Protein AF-A0A507EKC8-F1 (afdb_monomer)

Radius of gyration: 21.32 Å; Cα contacts (8 Å, |Δi|>4): 18; chains: 1; bounding box: 60×33×46 Å

InterPro domains:
  IPR004895 Prenylated rab acceptor PRA1 [PF03208] (25-91)
  IPR004895 Prenylated rab acceptor PRA1 [PTHR19317] (17-92)

pLDDT: mean 80.09, std 9.44, range [42.25, 92.38]

Structure (mmCIF, N/CA/C/O backbone):
data_AF-A0A507EKC8-F1
#
_entry.id   AF-A0A507EKC8-F1
#
loop_
_atom_site.group_PDB
_atom_site.id
_atom_site.type_symbol
_atom_site.label_atom_id
_atom_site.label_alt_id
_atom_site.label_comp_id
_atom_site.label_asym_id
_atom_site.label_entity_id
_atom_site.label_seq_id
_atom_site.pdbx_PDB_ins_code
_atom_site.Cartn_x
_atom_site.Cartn_y
_atom_site.Cartn_z
_atom_site.occupancy
_atom_site.B_iso_or_equiv
_atom_site.auth_seq_id
_atom_site.auth_comp_id
_atom_site.auth_asym_id
_atom_site.auth_atom_id
_atom_site.pdbx_PDB_model_num
ATOM 1 N N . MET A 1 1 ? 43.237 20.022 -13.929 1.00 42.25 1 MET A N 1
ATOM 2 C CA . MET A 1 1 ? 41.840 19.750 -13.524 1.00 42.25 1 MET A CA 1
ATOM 3 C C . MET A 1 1 ? 41.487 18.335 -13.966 1.00 42.25 1 MET A C 1
ATOM 5 O O . MET A 1 1 ? 41.265 18.126 -15.149 1.00 42.25 1 MET A O 1
ATOM 9 N N . GLN A 1 2 ? 41.559 17.349 -13.065 1.00 52.16 2 GLN A N 1
ATOM 10 C CA . GLN A 1 2 ? 41.269 15.943 -13.381 1.00 52.16 2 GLN A CA 1
ATOM 11 C C . GLN A 1 2 ? 39.791 15.656 -13.096 1.00 52.16 2 GLN A C 1
ATOM 13 O O . GLN A 1 2 ? 39.338 15.747 -11.957 1.00 52.16 2 GLN A O 1
ATOM 18 N N . SER A 1 3 ? 39.031 15.354 -14.146 1.00 61.94 3 SER A N 1
ATOM 19 C CA . SER A 1 3 ? 37.626 14.963 -14.057 1.00 61.94 3 SER A CA 1
ATOM 20 C C . SER A 1 3 ? 37.512 13.567 -13.445 1.00 61.94 3 SER A C 1
ATOM 22 O O . SER A 1 3 ? 37.888 12.573 -14.069 1.00 61.94 3 SER A O 1
ATOM 24 N N . ILE A 1 4 ? 36.979 13.490 -12.228 1.00 59.78 4 ILE A N 1
ATOM 25 C CA . ILE A 1 4 ? 36.675 12.232 -11.545 1.00 59.78 4 ILE A CA 1
ATOM 26 C C . ILE A 1 4 ? 35.476 11.582 -12.251 1.00 59.78 4 ILE A C 1
ATOM 28 O O . ILE A 1 4 ? 34.324 11.924 -11.990 1.00 59.78 4 ILE A O 1
ATOM 32 N N . ARG A 1 5 ? 35.734 10.624 -13.147 1.00 65.88 5 ARG A N 1
ATOM 33 C CA . ARG A 1 5 ? 34.725 9.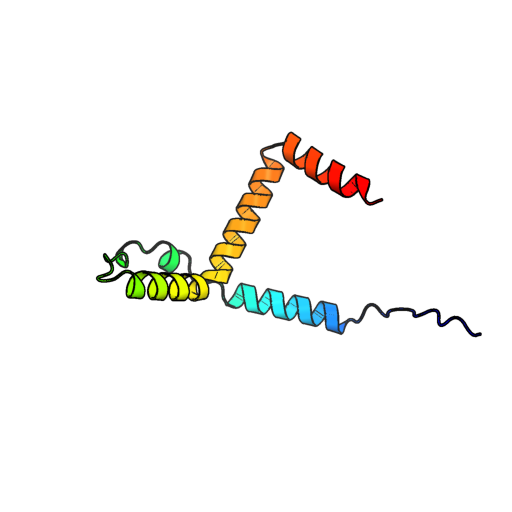657 -13.604 1.00 65.88 5 ARG A CA 1
ATOM 34 C C . ARG A 1 5 ? 34.408 8.723 -12.432 1.00 65.88 5 ARG A C 1
ATOM 36 O O . ARG A 1 5 ? 35.117 7.746 -12.207 1.00 65.88 5 ARG A O 1
ATOM 43 N N . ARG A 1 6 ? 33.370 9.042 -11.653 1.00 63.66 6 ARG A N 1
ATOM 44 C CA . ARG A 1 6 ? 32.830 8.132 -10.634 1.00 63.66 6 ARG A CA 1
ATOM 45 C C . ARG A 1 6 ? 32.100 6.991 -11.337 1.00 63.66 6 ARG A C 1
ATOM 47 O O . ARG A 1 6 ? 30.991 7.176 -11.825 1.00 63.66 6 ARG A O 1
ATOM 54 N N . TYR A 1 7 ? 32.720 5.822 -11.377 1.00 57.25 7 TYR A N 1
ATOM 55 C CA . TYR A 1 7 ? 31.988 4.578 -11.566 1.00 57.25 7 TYR A CA 1
ATOM 56 C C . TYR A 1 7 ? 31.270 4.292 -10.242 1.00 57.25 7 TYR A C 1
ATOM 58 O O . TYR A 1 7 ? 31.929 4.139 -9.217 1.00 57.25 7 TYR A O 1
ATOM 66 N N . ILE A 1 8 ? 29.935 4.321 -10.233 1.00 65.62 8 ILE A N 1
ATOM 67 C CA . ILE A 1 8 ? 29.131 3.870 -9.090 1.00 65.62 8 ILE A CA 1
ATOM 68 C C . ILE A 1 8 ? 29.107 2.341 -9.194 1.00 65.62 8 ILE A C 1
ATOM 70 O O . ILE A 1 8 ? 28.482 1.836 -10.129 1.00 65.62 8 ILE A O 1
ATOM 74 N N . PRO A 1 9 ? 29.805 1.583 -8.329 1.00 63.84 9 PRO A N 1
ATOM 75 C CA . PRO A 1 9 ? 29.618 0.141 -8.313 1.00 63.84 9 PRO A CA 1
ATOM 76 C C . PRO A 1 9 ? 28.156 -0.137 -7.939 1.00 63.84 9 PRO A C 1
ATOM 78 O O . PRO A 1 9 ? 27.638 0.468 -6.998 1.00 63.84 9 PRO A O 1
ATOM 81 N N . LEU A 1 10 ? 27.478 -1.013 -8.689 1.00 63.81 10 LEU A N 1
ATOM 82 C CA . LEU A 1 10 ? 26.177 -1.561 -8.302 1.00 63.81 10 LEU A CA 1
ATOM 83 C C . LEU A 1 10 ? 26.414 -2.360 -7.022 1.00 63.81 10 LEU A C 1
ATOM 85 O O . LEU A 1 10 ? 26.861 -3.498 -7.046 1.00 63.81 10 LEU A O 1
ATOM 89 N N . GLN A 1 11 ? 26.262 -1.671 -5.899 1.00 67.06 11 GLN A N 1
ATOM 90 C CA . GLN A 1 11 ? 26.619 -2.148 -4.582 1.00 67.06 11 GLN A CA 1
ATOM 91 C C . GLN A 1 11 ? 25.693 -3.323 -4.236 1.00 67.06 11 GLN A C 1
ATOM 93 O O . GLN A 1 11 ? 24.515 -3.113 -3.961 1.00 67.06 11 GLN A O 1
ATOM 98 N N . ASP A 1 12 ? 26.206 -4.555 -4.231 1.00 66.88 12 ASP A N 1
ATOM 99 C CA . ASP A 1 12 ? 25.422 -5.763 -3.916 1.00 66.88 12 ASP A CA 1
ATOM 100 C C . ASP A 1 12 ? 24.703 -5.659 -2.563 1.00 66.88 12 ASP A C 1
ATOM 102 O O . ASP A 1 12 ? 23.593 -6.160 -2.384 1.00 66.88 12 ASP A O 1
ATOM 106 N N . SER A 1 13 ? 25.287 -4.917 -1.614 1.00 64.62 13 SER A N 1
ATOM 107 C CA . SER A 1 13 ? 24.639 -4.645 -0.333 1.00 64.62 13 SER A CA 1
ATOM 108 C C . SER A 1 13 ? 23.348 -3.841 -0.479 1.00 64.62 13 SER A C 1
ATOM 110 O O . SER A 1 13 ? 22.431 -4.054 0.299 1.00 64.62 13 SER A O 1
ATOM 112 N N . THR A 1 14 ? 23.205 -2.980 -1.488 1.00 72.38 14 THR A N 1
ATOM 113 C CA . THR A 1 14 ? 21.953 -2.266 -1.764 1.00 72.38 14 THR A CA 1
ATOM 114 C C . THR A 1 14 ? 20.837 -3.236 -2.146 1.00 72.38 14 THR A C 1
ATOM 116 O O . THR A 1 14 ? 19.749 -3.149 -1.582 1.00 72.38 14 THR A O 1
ATOM 119 N N . ILE A 1 15 ? 21.106 -4.192 -3.040 1.00 75.19 15 ILE A N 1
ATOM 120 C CA . ILE A 1 15 ? 20.125 -5.210 -3.447 1.00 75.19 15 ILE A CA 1
ATOM 121 C C . ILE A 1 15 ? 19.757 -6.113 -2.267 1.00 75.19 15 ILE A C 1
ATOM 123 O O . ILE A 1 15 ? 18.572 -6.342 -2.021 1.00 75.19 15 ILE A O 1
ATOM 127 N N . ASN A 1 1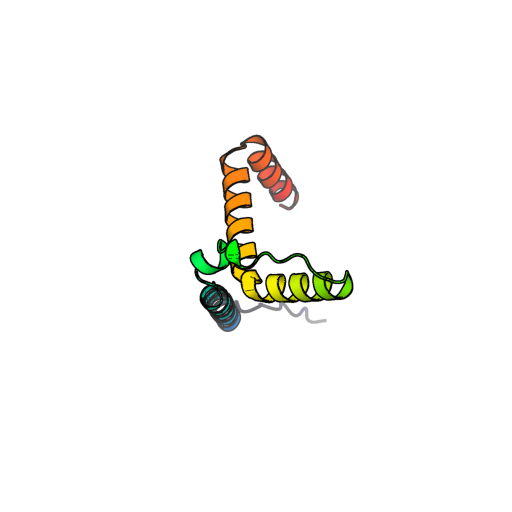6 ? 20.747 -6.536 -1.480 1.00 79.81 16 ASN A N 1
ATOM 128 C CA . ASN A 1 16 ? 20.514 -7.350 -0.287 1.00 79.81 16 ASN A CA 1
ATOM 129 C C . ASN A 1 16 ? 19.678 -6.592 0.756 1.00 79.81 16 ASN A C 1
ATOM 131 O O . ASN A 1 16 ? 18.681 -7.116 1.242 1.00 79.81 16 ASN A O 1
ATOM 135 N N . ASN A 1 17 ? 19.982 -5.317 1.008 1.00 80.75 17 ASN A N 1
ATOM 136 C CA . ASN A 1 17 ? 19.205 -4.469 1.914 1.00 80.75 17 ASN A CA 1
ATOM 137 C C . ASN A 1 17 ? 17.759 -4.274 1.428 1.00 80.75 17 ASN A C 1
ATOM 139 O O . ASN A 1 17 ? 16.844 -4.165 2.243 1.00 80.75 17 ASN A O 1
ATOM 143 N N . PHE A 1 18 ? 17.521 -4.189 0.115 1.00 81.06 18 PHE A N 1
ATOM 144 C CA . PHE A 1 18 ? 16.164 -4.112 -0.436 1.00 81.06 18 PHE A CA 1
ATOM 145 C C . PHE A 1 18 ? 15.407 -5.421 -0.260 1.00 81.06 18 PHE A C 1
ATOM 147 O O . PHE A 1 18 ? 14.243 -5.402 0.139 1.00 81.06 18 PHE A O 1
ATOM 154 N N . GLN A 1 19 ? 16.061 -6.548 -0.530 1.00 80.44 19 GLN A N 1
ATOM 155 C CA . GLN A 1 19 ? 15.472 -7.864 -0.338 1.00 80.44 19 GLN A CA 1
ATOM 156 C C . GLN A 1 19 ? 15.137 -8.102 1.137 1.00 80.44 19 GLN A C 1
ATOM 158 O O . GLN A 1 19 ? 14.041 -8.566 1.445 1.00 80.44 19 GLN A O 1
ATOM 163 N N . GLU 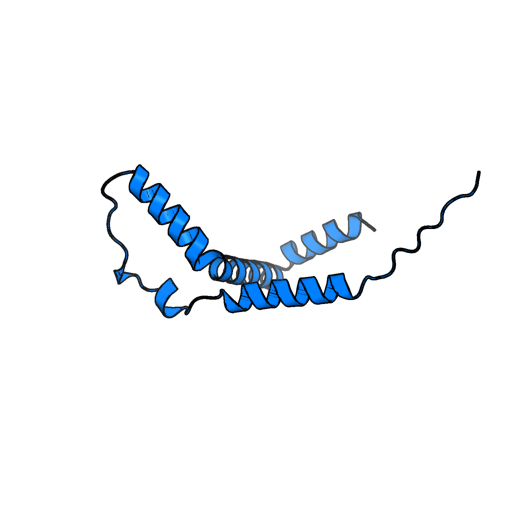A 1 20 ? 16.021 -7.718 2.055 1.00 81.88 20 GLU A N 1
ATOM 164 C CA . GLU A 1 20 ? 15.790 -7.781 3.498 1.00 81.88 20 GLU A CA 1
ATOM 165 C C . GLU A 1 20 ? 14.629 -6.882 3.930 1.00 81.88 20 GLU A C 1
ATOM 167 O O . GLU A 1 20 ? 13.732 -7.344 4.633 1.00 81.88 20 GLU A O 1
ATOM 172 N N . GLN A 1 21 ? 14.576 -5.633 3.457 1.00 80.81 21 GLN A N 1
ATOM 173 C CA . GLN A 1 21 ? 13.461 -4.727 3.744 1.00 80.81 21 GLN A CA 1
ATOM 174 C C . GLN A 1 21 ? 12.139 -5.269 3.198 1.00 80.81 21 GLN A C 1
ATOM 176 O O . GLN A 1 21 ? 11.152 -5.314 3.925 1.00 80.81 21 GLN A O 1
ATOM 181 N N . ALA A 1 22 ? 12.098 -5.732 1.948 1.00 77.19 22 ALA A N 1
ATOM 182 C CA . ALA A 1 22 ? 10.903 -6.342 1.375 1.00 77.19 22 ALA A CA 1
ATOM 183 C C . ALA A 1 22 ? 10.466 -7.571 2.188 1.00 77.19 22 ALA A C 1
ATOM 185 O O . ALA A 1 22 ? 9.296 -7.692 2.545 1.00 77.19 22 ALA A O 1
ATOM 186 N N . SER A 1 23 ? 11.413 -8.428 2.571 1.00 77.81 23 SER A N 1
ATOM 187 C CA . SER A 1 23 ? 11.156 -9.614 3.395 1.00 77.81 23 SER A CA 1
ATOM 188 C C . SER A 1 23 ? 10.590 -9.245 4.767 1.00 77.81 23 SER A C 1
ATOM 190 O O . SER A 1 23 ? 9.592 -9.821 5.191 1.00 77.81 23 SER A O 1
ATOM 192 N N . GLN A 1 24 ? 11.160 -8.242 5.438 1.00 79.81 24 GLN A N 1
ATOM 193 C CA . GLN A 1 24 ? 10.658 -7.731 6.716 1.00 79.81 24 GLN A CA 1
ATOM 194 C C . GLN A 1 24 ? 9.232 -7.179 6.585 1.00 79.81 24 GLN A C 1
ATOM 196 O O . GLN A 1 24 ? 8.386 -7.425 7.444 1.00 79.81 24 GLN A O 1
ATOM 201 N N . ARG A 1 25 ? 8.930 -6.478 5.484 1.00 74.38 25 ARG A N 1
ATOM 202 C CA . ARG A 1 25 ? 7.587 -5.942 5.211 1.00 74.38 25 ARG A CA 1
ATOM 203 C C . ARG A 1 25 ? 6.569 -7.050 4.943 1.00 74.38 25 ARG A C 1
ATOM 205 O O . ARG A 1 25 ? 5.436 -6.962 5.417 1.00 74.38 25 ARG A O 1
ATOM 212 N N . LEU A 1 26 ? 6.978 -8.113 4.255 1.00 74.75 26 LEU A N 1
ATOM 213 C CA . LEU A 1 26 ? 6.149 -9.298 4.034 1.00 74.75 26 LEU A CA 1
ATOM 214 C C . LEU A 1 26 ? 5.925 -10.085 5.335 1.00 74.75 26 LEU A C 1
ATOM 216 O O . LEU A 1 26 ? 4.817 -10.547 5.579 1.00 74.75 26 LEU A O 1
ATOM 220 N N . GLN A 1 27 ? 6.922 -10.168 6.219 1.00 73.38 27 GLN A N 1
ATOM 221 C CA . GLN A 1 27 ? 6.775 -10.781 7.549 1.00 73.38 27 GLN A CA 1
ATOM 222 C C . GLN A 1 27 ? 5.853 -9.981 8.483 1.00 73.38 27 GLN A C 1
ATOM 224 O O . GLN A 1 27 ? 5.236 -10.551 9.381 1.00 73.38 27 GLN A O 1
ATOM 229 N N . THR A 1 28 ? 5.721 -8.665 8.275 1.00 78.06 28 THR A N 1
ATOM 230 C CA . THR A 1 28 ? 4.738 -7.842 9.000 1.00 78.06 28 THR A CA 1
ATOM 231 C C . THR A 1 28 ? 3.302 -7.980 8.495 1.00 78.06 28 THR A C 1
ATOM 233 O O . THR A 1 28 ? 2.407 -7.416 9.126 1.00 78.06 28 THR A O 1
ATOM 236 N N . LEU A 1 29 ? 3.052 -8.726 7.408 1.00 76.31 29 LEU A N 1
ATOM 237 C CA . LEU A 1 29 ? 1.690 -8.999 6.947 1.00 76.31 29 LEU A CA 1
ATOM 238 C C . LEU A 1 29 ? 0.918 -9.747 8.033 1.00 76.31 29 LEU A C 1
ATOM 240 O O . LEU A 1 29 ? 1.342 -10.791 8.532 1.00 76.31 29 LEU A O 1
ATOM 244 N N . LYS A 1 30 ? -0.232 -9.191 8.409 1.00 82.44 30 LYS A N 1
ATOM 245 C CA . LYS A 1 30 ? -1.118 -9.795 9.401 1.00 82.44 30 LYS A CA 1
ATOM 246 C C . LYS A 1 30 ? -2.159 -10.688 8.728 1.00 82.44 30 LYS A C 1
ATOM 248 O O . LYS A 1 30 ? -2.530 -10.416 7.581 1.00 82.44 30 LYS A O 1
ATOM 253 N N . PRO A 1 31 ? -2.643 -11.736 9.421 1.00 81.00 31 PRO A N 1
ATOM 254 C CA . PRO A 1 31 ? -3.693 -12.602 8.904 1.00 81.00 31 PRO A CA 1
ATOM 255 C C . PRO A 1 31 ? -4.907 -11.797 8.431 1.00 81.00 31 PRO A C 1
ATOM 257 O O . PRO A 1 31 ? -5.401 -10.916 9.133 1.00 81.00 31 PRO A O 1
ATOM 260 N N . TRP A 1 32 ? -5.420 -12.128 7.246 1.00 74.88 32 TRP A N 1
ATOM 261 C CA . TRP A 1 32 ? -6.583 -11.451 6.661 1.00 74.88 32 TRP A CA 1
ATOM 262 C C . TRP A 1 32 ? -7.852 -11.591 7.512 1.00 74.88 32 TRP A C 1
ATOM 264 O O . TRP A 1 32 ? -8.703 -10.706 7.481 1.00 74.88 32 TRP A O 1
ATOM 274 N N . GLY A 1 33 ? -7.961 -12.670 8.296 1.00 76.38 33 GLY A N 1
ATOM 275 C CA . GLY A 1 33 ? -9.068 -12.882 9.230 1.00 76.38 33 GLY A CA 1
ATOM 276 C C . GLY A 1 33 ? -9.159 -11.792 10.299 1.00 76.38 33 GLY A C 1
ATOM 277 O O . GLY A 1 33 ? -10.245 -11.278 10.536 1.00 76.38 33 GLY A O 1
ATOM 278 N N . ASP A 1 34 ? -8.022 -11.367 10.858 1.00 75.19 34 ASP A N 1
ATOM 279 C CA . ASP A 1 34 ? -7.976 -10.290 11.857 1.00 75.19 34 ASP A CA 1
ATOM 280 C C . ASP A 1 34 ? -8.243 -8.915 11.230 1.00 75.19 34 ASP A C 1
ATOM 282 O O . ASP A 1 34 ? -8.801 -8.029 11.873 1.00 75.19 34 ASP A O 1
ATOM 286 N N . PHE A 1 35 ? -7.871 -8.731 9.959 1.00 76.75 35 PHE A N 1
ATOM 287 C CA . PHE A 1 35 ? -8.131 -7.494 9.218 1.00 76.75 35 PHE A CA 1
ATOM 288 C C . PHE A 1 35 ? -9.619 -7.306 8.889 1.00 76.75 35 PHE A C 1
ATOM 290 O O . PHE A 1 35 ? -10.132 -6.188 8.905 1.00 76.75 35 PHE A O 1
ATOM 297 N N . LEU A 1 36 ? -10.319 -8.402 8.586 1.00 77.25 36 LEU A N 1
ATOM 298 C CA . LEU A 1 36 ? -11.744 -8.402 8.249 1.00 77.25 36 LEU A CA 1
ATOM 299 C C . LEU A 1 36 ? -12.647 -8.662 9.463 1.00 77.25 36 LEU A C 1
ATOM 301 O O . LEU A 1 36 ? -13.867 -8.743 9.302 1.00 77.25 36 LEU A O 1
ATOM 305 N N . ASP A 1 37 ? -12.076 -8.764 10.665 1.00 81.44 37 ASP A N 1
ATOM 306 C CA . ASP A 1 37 ? -12.823 -8.953 11.902 1.00 81.44 37 ASP A CA 1
ATOM 307 C C . ASP A 1 37 ? -13.628 -7.690 12.252 1.00 81.44 37 ASP A C 1
ATOM 309 O O . ASP A 1 37 ? -13.151 -6.730 12.866 1.00 81.44 37 ASP A O 1
ATOM 313 N N . ARG A 1 38 ? -14.905 -7.696 11.857 1.00 73.06 38 ARG A N 1
ATOM 314 C CA . ARG A 1 38 ? -15.837 -6.590 12.111 1.00 73.06 38 ARG A CA 1
ATOM 315 C C . ARG A 1 38 ? -16.349 -6.549 13.550 1.00 73.06 38 ARG A C 1
ATOM 317 O O . ARG A 1 38 ? -16.991 -5.572 13.929 1.00 73.06 38 ARG A O 1
ATOM 324 N N . THR A 1 39 ? -16.067 -7.564 14.366 1.00 77.56 39 THR A N 1
ATOM 325 C CA . THR A 1 39 ? -16.575 -7.635 15.746 1.00 77.56 39 THR A CA 1
ATOM 326 C C . THR A 1 39 ? -15.906 -6.620 16.676 1.00 77.56 39 THR A C 1
ATOM 328 O O . THR A 1 39 ? -16.436 -6.296 17.736 1.00 77.56 39 THR A O 1
ATOM 331 N N . ARG A 1 40 ? -14.768 -6.053 16.256 1.00 72.19 40 ARG A N 1
ATOM 332 C CA . ARG A 1 40 ? -13.984 -5.071 17.022 1.00 72.19 40 ARG A CA 1
ATOM 333 C C . ARG A 1 40 ? -14.405 -3.622 16.786 1.00 72.19 40 ARG A C 1
ATOM 335 O O . ARG A 1 40 ? -13.861 -2.714 17.422 1.00 72.19 40 ARG A O 1
ATOM 342 N N . PHE A 1 41 ? -15.375 -3.385 15.900 1.00 76.06 41 PHE A N 1
ATOM 343 C CA . PHE A 1 41 ? -15.930 -2.051 15.704 1.00 76.06 41 PHE A CA 1
ATOM 344 C C . PHE A 1 41 ? -16.752 -1.651 16.929 1.00 76.06 41 PHE A C 1
ATOM 346 O O . PHE A 1 41 ? -17.831 -2.171 17.189 1.00 76.06 41 PHE A O 1
ATOM 353 N N . SER A 1 42 ? -16.226 -0.692 17.682 1.00 78.56 42 SER A N 1
ATOM 354 C CA . SER A 1 42 ? -16.921 -0.050 18.794 1.00 78.56 42 SER A CA 1
ATOM 355 C C . SER A 1 42 ? -16.948 1.453 18.568 1.00 78.56 42 SER A C 1
ATOM 357 O O . SER A 1 42 ? -15.972 2.035 18.084 1.00 78.56 42 SER A O 1
ATOM 359 N N . VAL A 1 43 ? -18.067 2.083 18.924 1.00 76.06 43 VAL A N 1
ATOM 360 C CA . VAL A 1 43 ? -18.225 3.535 18.813 1.00 76.06 43 VAL A CA 1
ATOM 361 C C . VAL A 1 43 ? -17.261 4.207 19.804 1.00 76.06 43 VAL A C 1
ATOM 363 O O . VAL A 1 43 ? -17.330 3.913 21.001 1.00 76.06 43 VAL A O 1
ATOM 366 N N . PRO A 1 44 ? -16.323 5.052 19.336 1.00 78.06 44 PRO A N 1
ATOM 367 C CA . PRO A 1 44 ? -15.379 5.738 20.213 1.00 78.06 44 PRO A CA 1
ATOM 368 C C . PRO A 1 44 ? -16.109 6.778 21.069 1.00 78.06 44 PRO A C 1
ATOM 370 O O . PRO A 1 44 ? -17.043 7.428 20.603 1.00 78.06 44 PRO A O 1
ATOM 373 N N . LYS A 1 45 ? -15.673 6.957 22.321 1.00 79.81 45 LYS A N 1
ATOM 374 C CA . LYS A 1 45 ? -16.320 7.885 23.267 1.00 79.81 45 LYS A CA 1
ATOM 375 C C . LYS A 1 45 ? -15.888 9.340 23.059 1.00 79.81 45 LYS A C 1
ATOM 377 O O . LYS A 1 45 ? -16.539 10.248 23.563 1.00 79.81 45 LYS A O 1
ATOM 382 N N . SER A 1 46 ? -14.783 9.564 22.344 1.00 85.75 46 SER A N 1
ATOM 383 C CA . SER A 1 46 ? -14.210 10.885 22.072 1.00 85.75 46 SER A CA 1
ATOM 384 C C . SER A 1 46 ? -13.458 10.916 20.735 1.00 85.75 46 SER A C 1
ATOM 386 O O . SER A 1 46 ? -12.942 9.897 20.268 1.00 85.75 46 SER A O 1
ATOM 388 N N . SER A 1 47 ? -13.342 12.104 20.138 1.00 82.62 47 SER A N 1
ATOM 389 C CA . SER A 1 47 ? -12.560 12.349 18.918 1.00 82.62 47 SER A CA 1
ATOM 390 C C . SER A 1 47 ? -11.058 12.079 19.104 1.00 82.62 47 SER A C 1
ATOM 392 O O . SER A 1 47 ? -10.394 11.629 18.169 1.00 82.62 47 SER A O 1
ATOM 394 N N . SER A 1 48 ? -10.517 12.273 20.312 1.00 86.56 48 SER A N 1
ATOM 395 C CA . SER A 1 48 ? -9.119 11.940 20.626 1.00 86.56 48 SER A CA 1
ATOM 396 C C . SER A 1 48 ? -8.870 10.428 20.619 1.00 86.56 48 SER A C 1
ATOM 398 O O . SER A 1 48 ? -7.855 9.956 20.104 1.00 86.56 48 SER A O 1
ATOM 400 N N . GLU A 1 49 ? -9.830 9.656 21.127 1.00 84.62 49 GLU A N 1
ATOM 401 C CA . GLU A 1 49 ? -9.790 8.195 21.124 1.00 84.62 49 GLU A CA 1
ATOM 402 C C . GLU A 1 49 ? -9.907 7.640 19.698 1.00 84.62 49 GLU A C 1
ATOM 404 O O . GLU A 1 49 ? -9.215 6.684 19.347 1.00 84.62 49 GLU A O 1
ATOM 409 N N . PHE A 1 50 ? -10.720 8.273 18.846 1.00 87.25 50 PHE A N 1
ATOM 410 C CA . PHE A 1 50 ? -10.794 7.937 17.425 1.00 87.25 50 PHE A CA 1
ATOM 411 C C . PHE A 1 50 ? -9.435 8.094 16.732 1.00 87.25 50 PHE A C 1
ATOM 413 O O . PHE A 1 50 ? -8.975 7.156 16.084 1.00 87.25 50 PHE A O 1
ATOM 420 N N . MET A 1 51 ? -8.764 9.239 16.910 1.00 89.31 51 MET A N 1
ATOM 421 C CA . MET A 1 51 ? -7.450 9.489 16.305 1.00 89.31 51 MET A CA 1
ATOM 422 C C . MET A 1 51 ? -6.410 8.459 16.768 1.00 89.31 51 MET A C 1
ATOM 424 O O . MET A 1 51 ? -5.636 7.943 15.960 1.00 89.31 51 MET A O 1
ATOM 428 N N . LEU A 1 52 ? -6.419 8.114 18.060 1.00 89.62 52 LEU A N 1
ATOM 429 C CA . LEU A 1 52 ? -5.539 7.088 18.615 1.00 89.62 52 LEU A CA 1
ATOM 430 C C . LEU A 1 52 ? -5.806 5.717 17.980 1.00 89.62 52 LEU A C 1
ATOM 432 O O . LEU A 1 52 ? -4.876 5.077 17.494 1.00 89.62 52 LEU A O 1
ATOM 436 N N . ARG A 1 53 ? -7.072 5.285 17.932 1.00 86.44 53 ARG A N 1
ATOM 437 C CA . ARG A 1 53 ? -7.480 4.012 17.316 1.00 86.44 53 ARG A CA 1
ATOM 438 C C . ARG A 1 53 ? -7.124 3.964 15.830 1.00 86.44 53 ARG A C 1
ATOM 440 O O . ARG A 1 53 ? -6.622 2.946 15.363 1.00 86.44 53 ARG A O 1
ATOM 447 N N . ALA A 1 54 ? -7.319 5.064 15.103 1.00 86.44 54 ALA A N 1
ATOM 448 C CA . ALA A 1 54 ? -6.947 5.179 13.697 1.00 86.44 54 ALA A CA 1
ATOM 449 C C . ALA A 1 54 ? -5.431 5.040 13.502 1.00 86.44 54 ALA A C 1
ATOM 451 O O . ALA A 1 54 ? -4.992 4.226 12.692 1.00 86.44 54 ALA A O 1
ATOM 452 N N . LYS A 1 55 ? -4.622 5.761 14.289 1.00 89.38 55 LYS A N 1
ATOM 453 C CA . LYS A 1 55 ? -3.155 5.677 14.232 1.00 89.38 55 LYS A CA 1
ATOM 454 C C . LYS A 1 55 ? -2.645 4.274 14.570 1.00 89.38 55 LYS A C 1
ATOM 456 O O . LYS A 1 55 ? -1.746 3.769 13.900 1.00 89.38 55 LYS A O 1
ATOM 461 N N . LEU A 1 56 ? -3.226 3.640 15.589 1.00 88.19 56 LEU A N 1
ATOM 462 C CA . LEU A 1 56 ? -2.878 2.276 15.984 1.00 88.19 56 LEU A CA 1
ATOM 463 C C . LEU A 1 56 ? -3.234 1.269 14.888 1.00 88.19 56 LEU A C 1
ATOM 465 O O . LEU A 1 56 ? -2.372 0.484 14.506 1.00 88.19 56 LEU A O 1
ATOM 469 N N . ASN A 1 57 ? -4.443 1.333 14.324 1.00 86.81 57 ASN A N 1
ATOM 470 C CA . ASN A 1 57 ? -4.856 0.459 13.222 1.00 86.81 57 ASN A CA 1
ATOM 471 C C . ASN A 1 57 ? -4.022 0.678 11.955 1.00 86.81 57 ASN A C 1
ATOM 473 O O . ASN A 1 57 ? -3.656 -0.291 11.290 1.00 86.81 57 ASN A O 1
ATOM 477 N N . TRP A 1 58 ? -3.683 1.930 11.635 1.00 84.56 58 TRP A N 1
ATOM 478 C CA . TRP A 1 58 ? -2.808 2.264 10.512 1.00 84.56 58 TRP A CA 1
ATOM 479 C C . TRP A 1 58 ? -1.438 1.610 10.656 1.00 84.56 58 TRP A C 1
ATOM 481 O O . TRP A 1 58 ? -0.942 0.993 9.718 1.00 84.56 58 TRP A O 1
ATOM 491 N N . ASN A 1 59 ? -0.831 1.717 11.840 1.00 85.50 59 ASN A N 1
ATOM 492 C CA . ASN A 1 59 ? 0.472 1.118 12.101 1.00 85.50 59 ASN A CA 1
ATOM 493 C C . ASN A 1 59 ? 0.398 -0.417 12.189 1.00 85.50 59 ASN A C 1
ATOM 495 O O . ASN A 1 59 ? 1.321 -1.099 11.757 1.00 85.50 59 ASN A O 1
ATOM 499 N N . HIS A 1 60 ? -0.704 -0.960 12.716 1.00 84.56 60 HIS A N 1
ATOM 500 C CA . HIS A 1 60 ? -0.904 -2.399 12.888 1.00 84.56 60 HIS A CA 1
ATOM 501 C C . HIS A 1 60 ? -1.081 -3.141 11.553 1.00 84.56 60 HIS A C 1
ATOM 503 O O . HIS A 1 60 ? -0.509 -4.213 11.377 1.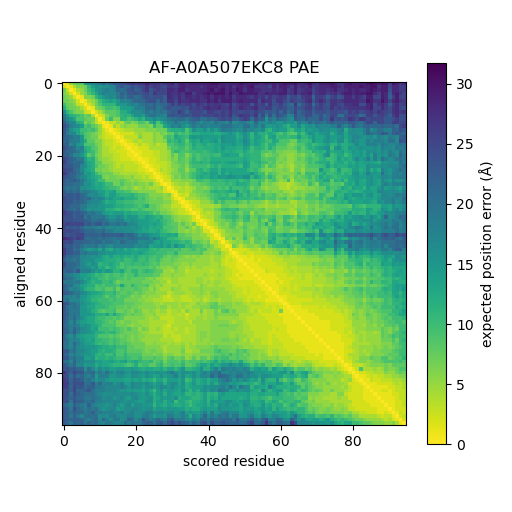00 84.56 60 HIS A O 1
ATOM 509 N N . PHE A 1 61 ? -1.828 -2.562 10.606 1.00 87.31 61 PHE A N 1
ATOM 510 C CA . PHE A 1 61 ? -2.148 -3.173 9.308 1.00 87.31 61 PHE A CA 1
ATOM 511 C C . PHE A 1 61 ? -1.470 -2.477 8.113 1.00 87.31 61 PHE A C 1
ATOM 513 O O . PHE A 1 61 ? -1.904 -2.641 6.974 1.00 87.31 61 PHE A O 1
ATOM 520 N N . ASN A 1 62 ? -0.395 -1.711 8.340 1.00 87.12 62 ASN A N 1
ATOM 521 C CA . ASN A 1 62 ? 0.291 -0.937 7.295 1.00 87.12 62 ASN A CA 1
ATOM 522 C C . ASN A 1 62 ? 0.669 -1.787 6.065 1.00 87.12 62 ASN A C 1
ATOM 524 O O . ASN A 1 62 ? 0.369 -1.409 4.934 1.00 87.12 62 ASN A O 1
ATOM 528 N N . ALA A 1 63 ? 1.274 -2.958 6.292 1.00 86.12 63 ALA A N 1
ATOM 529 C CA . ALA A 1 63 ? 1.688 -3.864 5.222 1.00 86.12 63 ALA A CA 1
ATOM 530 C C . ALA A 1 63 ? 0.489 -4.409 4.419 1.00 86.12 63 ALA A C 1
ATOM 532 O O . ALA A 1 63 ? 0.555 -4.486 3.193 1.00 86.12 63 ALA A O 1
ATOM 533 N N . ASN A 1 64 ? -0.627 -4.723 5.089 1.00 88.69 64 ASN A N 1
ATOM 534 C CA . ASN A 1 64 ? -1.862 -5.165 4.438 1.00 88.69 64 ASN A CA 1
ATOM 535 C C . ASN A 1 64 ? -2.452 -4.054 3.552 1.00 88.69 64 ASN A C 1
ATOM 537 O O . ASN A 1 64 ? -2.828 -4.325 2.412 1.00 88.69 64 ASN A O 1
ATOM 541 N N . TYR A 1 65 ? -2.484 -2.80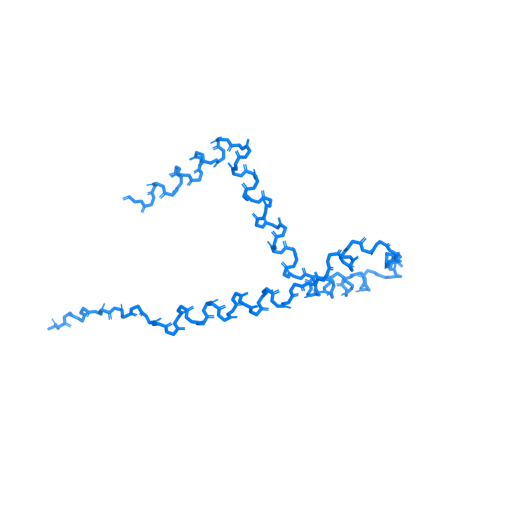2 4.029 1.00 89.25 65 TYR A N 1
ATOM 542 C CA . TYR A 1 65 ? -2.950 -1.664 3.225 1.00 89.25 65 TYR A CA 1
ATOM 543 C C . TYR A 1 65 ? -2.080 -1.433 1.982 1.00 89.25 65 TYR A C 1
ATOM 545 O O . TYR A 1 65 ? -2.620 -1.216 0.898 1.00 89.25 65 TYR A O 1
ATOM 553 N N . LEU A 1 66 ? -0.749 -1.523 2.111 1.00 89.44 66 LEU A N 1
ATOM 554 C CA . LEU A 1 66 ? 0.170 -1.413 0.971 1.00 89.44 66 LEU A CA 1
ATOM 555 C C . LEU A 1 66 ? -0.093 -2.500 -0.074 1.00 89.44 66 LEU A C 1
ATOM 557 O O . LEU A 1 66 ? -0.170 -2.201 -1.263 1.00 89.44 66 LEU A O 1
ATOM 561 N N . LEU A 1 67 ? -0.272 -3.747 0.366 1.00 88.56 67 LEU A N 1
ATOM 562 C CA . LEU A 1 67 ? -0.542 -4.871 -0.525 1.00 88.56 67 LEU A CA 1
ATOM 563 C C . LEU A 1 67 ? -1.852 -4.682 -1.304 1.00 88.56 67 LEU A C 1
ATOM 565 O O . LEU A 1 67 ? -1.866 -4.836 -2.523 1.00 88.56 67 LEU A O 1
ATOM 569 N N . VAL A 1 68 ? -2.935 -4.296 -0.622 1.00 89.94 68 VAL A N 1
ATOM 570 C CA . VAL A 1 68 ? -4.222 -3.998 -1.275 1.00 89.94 68 VAL A CA 1
ATOM 571 C C . VAL A 1 68 ? -4.078 -2.847 -2.273 1.00 89.94 68 VAL A C 1
ATOM 573 O O . VAL A 1 68 ? -4.610 -2.936 -3.377 1.00 89.94 68 VAL A O 1
ATOM 576 N N . GLY A 1 69 ? -3.327 -1.799 -1.925 1.00 90.50 69 GLY A N 1
ATOM 577 C CA . GLY A 1 69 ? -3.050 -0.679 -2.826 1.00 90.50 69 GLY A CA 1
ATOM 578 C C . GLY A 1 69 ? -2.318 -1.108 -4.099 1.00 90.50 69 GLY A C 1
ATOM 579 O O . GLY A 1 69 ? -2.736 -0.743 -5.195 1.00 90.50 69 GLY A O 1
ATOM 580 N N . LEU A 1 70 ? -1.276 -1.935 -3.977 1.00 90.56 70 LEU A N 1
ATOM 581 C CA . LEU A 1 70 ? -0.544 -2.471 -5.131 1.00 90.56 70 LEU A CA 1
ATOM 582 C C . LEU A 1 70 ? -1.442 -3.323 -6.033 1.00 90.56 70 LEU A C 1
ATOM 584 O O . LEU A 1 70 ? -1.400 -3.173 -7.253 1.00 90.56 70 LEU A O 1
ATOM 588 N N . ILE A 1 71 ? -2.286 -4.174 -5.442 1.00 91.69 71 ILE A N 1
ATOM 589 C CA . ILE A 1 71 ? -3.260 -4.980 -6.188 1.00 91.69 71 ILE A CA 1
ATOM 590 C C . ILE A 1 71 ? -4.259 -4.074 -6.915 1.00 91.69 71 ILE A C 1
ATOM 592 O O . ILE A 1 71 ? -4.537 -4.300 -8.088 1.00 91.69 71 ILE A O 1
ATOM 596 N N . ALA A 1 72 ? -4.773 -3.034 -6.254 1.00 89.38 72 ALA A N 1
ATOM 597 C CA . ALA A 1 72 ? -5.718 -2.097 -6.857 1.00 89.38 72 ALA A CA 1
ATOM 598 C C . ALA A 1 72 ? -5.097 -1.318 -8.027 1.00 89.38 72 ALA A C 1
ATOM 600 O O . ALA A 1 72 ? -5.740 -1.164 -9.063 1.00 89.38 72 ALA A O 1
ATOM 601 N N . ILE A 1 73 ? -3.842 -0.876 -7.896 1.00 88.06 73 ILE A N 1
ATOM 602 C CA . ILE A 1 73 ? -3.099 -0.212 -8.977 1.00 88.06 73 ILE A CA 1
ATOM 603 C C . ILE A 1 73 ? -2.903 -1.173 -10.151 1.00 88.06 73 ILE A C 1
ATOM 605 O O . ILE A 1 73 ? -3.245 -0.830 -11.280 1.00 88.06 73 ILE A O 1
ATOM 609 N N . ALA A 1 74 ? -2.414 -2.388 -9.890 1.00 88.81 74 ALA A N 1
ATOM 610 C CA . ALA A 1 74 ? -2.220 -3.402 -10.924 1.00 88.81 74 ALA A CA 1
ATOM 611 C C . ALA A 1 74 ? -3.536 -3.747 -11.639 1.00 88.81 74 ALA A C 1
ATOM 613 O O . ALA A 1 74 ? -3.582 -3.814 -12.865 1.00 88.81 74 ALA A O 1
ATOM 614 N N . TYR A 1 75 ? -4.626 -3.901 -10.884 1.00 89.69 75 TYR A N 1
ATOM 615 C CA . TYR A 1 75 ? -5.954 -4.148 -11.435 1.00 89.69 75 TYR A CA 1
ATOM 616 C C . TYR A 1 75 ? -6.451 -2.972 -12.286 1.00 89.69 75 TYR A C 1
ATOM 618 O O . TYR A 1 75 ? -6.967 -3.178 -13.383 1.00 89.69 75 TYR A O 1
ATOM 626 N N . SER A 1 76 ? -6.272 -1.737 -11.815 1.00 84.62 76 SER A N 1
ATOM 627 C CA . SER A 1 76 ? -6.654 -0.525 -12.550 1.00 84.62 76 SER A CA 1
ATOM 628 C C . SER A 1 76 ? -5.903 -0.410 -13.881 1.00 84.62 76 SER A C 1
ATOM 630 O O . SER A 1 76 ? -6.512 -0.163 -14.919 1.00 84.62 76 SER A O 1
ATOM 632 N N . LEU A 1 77 ? -4.597 -0.691 -13.867 1.00 84.94 77 LEU A N 1
ATOM 633 C CA . LEU A 1 77 ? -3.748 -0.686 -15.060 1.00 84.94 77 LEU A CA 1
ATOM 634 C C . LEU A 1 77 ? -4.189 -1.729 -16.090 1.00 84.94 77 LEU A C 1
ATOM 636 O O . LEU A 1 77 ? -4.250 -1.432 -17.277 1.00 84.94 77 LEU A O 1
ATOM 640 N N . ILE A 1 78 ? -4.510 -2.947 -15.650 1.00 83.12 78 ILE A N 1
ATOM 641 C CA . ILE A 1 78 ? -4.909 -4.029 -16.561 1.00 83.12 78 ILE A CA 1
ATOM 642 C C . ILE A 1 78 ? -6.337 -3.821 -17.084 1.00 83.12 78 ILE A C 1
ATOM 644 O O . ILE A 1 78 ? -6.620 -4.103 -18.246 1.00 83.12 78 ILE A O 1
ATOM 648 N N . SER A 1 79 ? -7.250 -3.337 -16.238 1.00 87.19 79 SER A N 1
ATOM 649 C CA . SER A 1 79 ? -8.663 -3.166 -16.601 1.00 87.19 79 SER A CA 1
ATOM 650 C C . SER A 1 79 ? -8.922 -1.973 -17.523 1.00 87.19 79 SER A C 1
ATOM 652 O O . SER A 1 79 ? -9.939 -1.964 -18.217 1.00 87.19 79 SER A O 1
ATOM 654 N N . ASN A 1 80 ? -8.024 -0.983 -17.563 1.00 84.00 80 ASN A N 1
ATOM 655 C CA . ASN A 1 80 ? -8.213 0.231 -18.348 1.00 84.00 80 ASN A CA 1
ATOM 656 C C . ASN A 1 80 ? -7.007 0.540 -19.253 1.00 84.00 80 A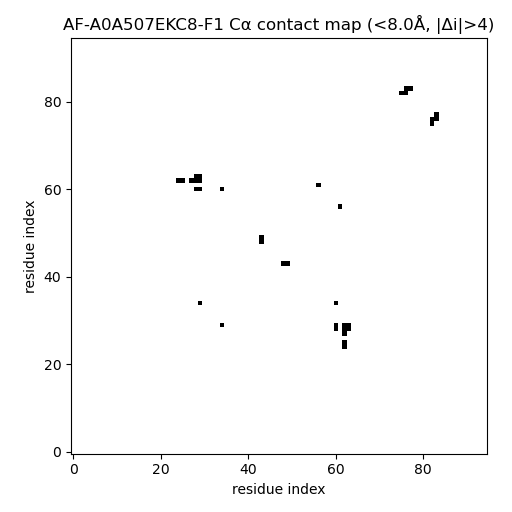SN A C 1
ATOM 658 O O . ASN A 1 80 ? -5.998 1.094 -18.817 1.00 84.00 80 ASN A O 1
ATOM 662 N N . LEU A 1 81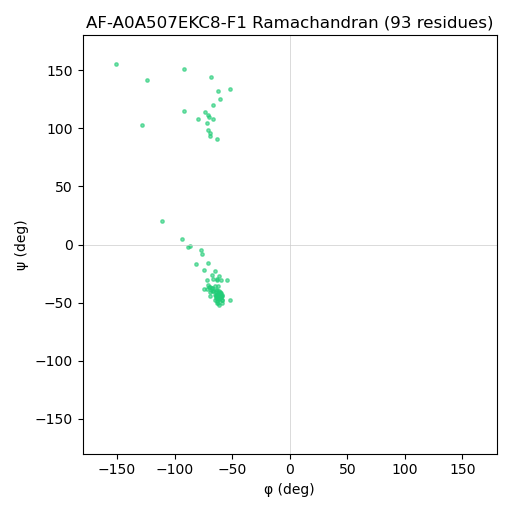 ? -7.157 0.247 -20.551 1.00 79.69 81 LEU A N 1
ATOM 663 C CA . LEU A 1 81 ? -6.126 0.487 -21.571 1.00 79.69 81 LEU A CA 1
ATOM 664 C C . LEU A 1 81 ? -5.713 1.964 -21.695 1.00 79.69 81 LEU A C 1
ATOM 666 O O . LEU A 1 81 ? -4.564 2.229 -22.034 1.00 79.69 81 LEU A O 1
ATOM 670 N N . LEU A 1 82 ? -6.612 2.920 -21.425 1.00 83.00 82 LEU A N 1
ATOM 671 C CA . LEU A 1 82 ? -6.292 4.350 -21.517 1.00 83.00 82 LEU A CA 1
ATOM 672 C C . LEU A 1 82 ? -5.369 4.796 -20.378 1.00 83.00 82 LEU A C 1
ATOM 674 O O . LEU A 1 82 ? -4.449 5.570 -20.616 1.00 83.00 82 LEU A O 1
ATOM 678 N N . LEU A 1 83 ? -5.571 4.271 -19.164 1.00 83.25 83 LEU A N 1
ATOM 679 C CA . LEU A 1 83 ? -4.659 4.520 -18.042 1.00 83.25 83 LEU A CA 1
ATOM 680 C C . LEU A 1 83 ? -3.287 3.894 -18.287 1.00 83.25 83 LEU A C 1
ATOM 682 O O . LEU A 1 83 ? -2.268 4.505 -17.984 1.00 83.25 83 LEU A O 1
ATOM 686 N N . LEU A 1 84 ? -3.252 2.687 -18.855 1.00 81.19 84 LEU A N 1
ATOM 687 C CA . LEU A 1 84 ? -1.991 2.045 -19.214 1.00 81.19 84 LEU A CA 1
ATOM 688 C C . LEU A 1 84 ? -1.246 2.854 -20.285 1.00 81.19 84 LEU A C 1
ATOM 690 O O . LEU A 1 84 ? -0.040 3.061 -20.159 1.00 81.19 84 LEU A O 1
ATOM 694 N N . PHE A 1 85 ? -1.962 3.353 -21.298 1.00 84.62 85 PHE A N 1
ATOM 695 C CA . PHE A 1 85 ? -1.405 4.253 -22.306 1.00 84.62 85 PHE A CA 1
ATOM 696 C C . PHE A 1 85 ? -0.829 5.528 -21.682 1.00 84.62 85 PHE A C 1
ATOM 698 O O . PHE A 1 85 ? 0.305 5.869 -21.994 1.00 84.62 85 PHE A O 1
ATOM 705 N N . ASP A 1 86 ? -1.557 6.190 -20.779 1.00 85.62 86 ASP A N 1
ATOM 706 C CA . ASP A 1 86 ? -1.103 7.415 -20.106 1.00 85.62 86 ASP A CA 1
ATOM 707 C C . ASP A 1 86 ? 0.185 7.185 -19.297 1.00 85.62 86 ASP A C 1
ATOM 709 O O . ASP A 1 86 ? 1.145 7.943 -19.405 1.00 85.62 86 ASP A O 1
ATOM 713 N N . VAL A 1 87 ? 0.275 6.065 -18.569 1.00 86.19 87 VAL A N 1
ATOM 714 C CA . VAL A 1 87 ? 1.501 5.694 -17.842 1.00 86.19 87 VAL A CA 1
ATOM 715 C C . VAL A 1 87 ? 2.681 5.489 -18.792 1.00 86.19 87 VAL A C 1
ATOM 717 O O . VAL A 1 87 ? 3.777 5.972 -18.515 1.00 86.19 87 VAL A O 1
ATOM 720 N N . VAL A 1 88 ? 2.482 4.797 -19.915 1.00 87.69 88 VAL A N 1
ATOM 721 C CA . VAL A 1 88 ? 3.540 4.607 -20.922 1.00 87.69 88 VAL A CA 1
ATOM 722 C C . VAL A 1 88 ? 3.913 5.932 -21.588 1.00 87.69 88 VAL A C 1
ATOM 724 O O . VAL A 1 88 ? 5.096 6.177 -21.809 1.00 87.69 88 VAL A O 1
ATOM 727 N N . PHE A 1 89 ? 2.932 6.786 -21.877 1.00 91.38 89 PHE A N 1
ATOM 728 C CA . PHE A 1 89 ? 3.127 8.100 -22.479 1.00 91.38 89 PHE A CA 1
ATOM 729 C C . PHE A 1 89 ? 3.983 8.995 -21.577 1.00 91.38 89 PHE A C 1
ATOM 731 O O . PHE A 1 89 ? 5.033 9.461 -22.009 1.00 91.38 89 PHE A O 1
ATOM 738 N N . VAL 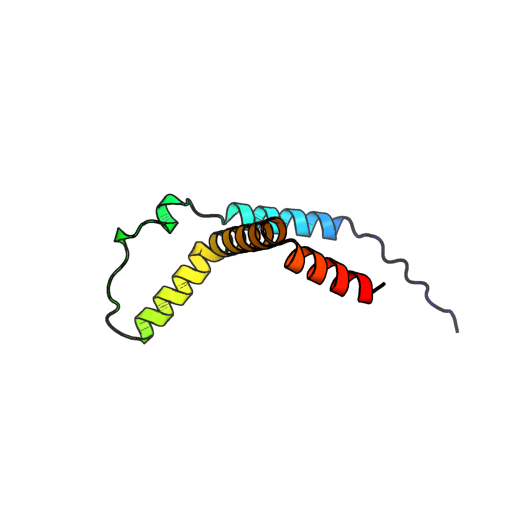A 1 90 ? 3.609 9.128 -20.301 1.00 92.38 90 VAL A N 1
ATOM 739 C CA . VAL A 1 90 ? 4.366 9.900 -19.305 1.00 92.38 90 VAL A CA 1
ATOM 740 C C . VAL A 1 90 ? 5.779 9.348 -19.126 1.00 92.38 90 VAL A C 1
ATOM 742 O O . VAL A 1 90 ? 6.730 10.118 -19.086 1.00 92.38 90 VAL A O 1
ATOM 745 N N . LEU A 1 91 ? 5.953 8.024 -19.038 1.00 91.75 91 LEU A N 1
ATOM 746 C CA . LEU A 1 91 ? 7.289 7.424 -18.933 1.00 91.75 91 LEU A CA 1
ATOM 747 C C . LEU A 1 91 ? 8.130 7.660 -20.193 1.00 91.75 91 LEU A C 1
ATOM 749 O O . LEU A 1 91 ? 9.338 7.849 -20.078 1.00 91.75 91 LEU A O 1
ATOM 753 N N . GLY A 1 92 ? 7.498 7.657 -21.366 1.00 87.50 92 GLY A N 1
ATOM 754 C CA . GLY A 1 92 ? 8.134 7.934 -22.649 1.00 87.50 92 GLY A CA 1
ATOM 755 C C . GLY A 1 92 ? 8.619 9.375 -22.795 1.00 87.50 92 GLY A C 1
ATOM 756 O O . GLY A 1 92 ? 9.629 9.581 -23.451 1.00 87.50 92 GLY A O 1
ATOM 757 N N . GLU A 1 93 ? 7.976 10.359 -22.155 1.00 82.62 93 GLU A N 1
ATOM 758 C CA . GLU A 1 93 ? 8.437 11.760 -22.195 1.00 82.62 93 GLU A CA 1
ATOM 759 C C . GLU A 1 93 ? 9.807 11.977 -21.528 1.00 82.62 93 GLU A C 1
ATOM 761 O O . GLU A 1 93 ? 10.493 12.954 -21.827 1.00 82.62 93 GLU A O 1
ATOM 766 N N . PHE A 1 94 ? 10.215 11.089 -20.615 1.00 85.25 94 PHE A N 1
ATOM 767 C CA . PHE A 1 94 ? 11.479 11.210 -19.882 1.00 85.25 94 PHE A CA 1
ATOM 768 C C . PHE A 1 94 ? 12.694 10.595 -20.603 1.00 85.25 94 PHE A C 1
ATOM 770 O O . PHE A 1 94 ? 13.800 10.669 -20.056 1.00 85.25 94 PHE A O 1
ATOM 777 N N . PHE A 1 95 ? 12.516 10.000 -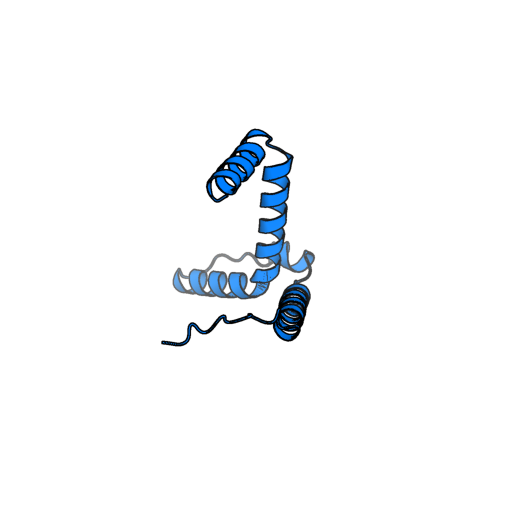21.790 1.00 74.31 95 PHE A N 1
ATOM 778 C CA . PHE A 1 95 ? 13.572 9.368 -22.596 1.00 74.31 95 PHE A CA 1
ATOM 779 C C . PHE A 1 95 ? 13.710 10.021 -23.973 1.00 74.31 95 PHE A C 1
ATOM 781 O O . PHE A 1 95 ? 14.873 10.167 -24.416 1.00 74.31 95 PHE A O 1
#

Foldseek 3Di:
DDDDPDDDPPPVVVVVVVVVVVVVLVVLADDVCVVPPPVPDDDDPDPVVVVVVVVCVCVSHVSVVVVVVVVVVVCVCVVDVVVVVVVVVVVVVVD

Sequence (95 aa):
MQSIRRYIPLQDSTINNFQEQASQRLQTLKPWGDFLDRTRFSVPKSSSEFMLRAKLNWNHFNANYLLVGLIAIAYSLISNLLLLFDVVFVLGEFF

Mean predicted aligned error: 11.49 Å

Organism: NCBI:txid246404

Secondary structure (DSSP, 8-state):
-----------HHHHHHHHHHHHHHHHTPPPHHHHS-GGG----SSHHHHHHHHHHHHHHSHHHHHHHHHHHHHHHHHH-HHHHHHHHHHHHHT-

Solvent-accessible surface area (backbone atoms only — not comparable to full-atom values): 5791 Å² total; per-residue (Å²): 138,85,82,81,80,79,78,77,75,87,51,66,65,58,58,49,53,49,51,50,50,52,50,53,46,59,69,53,46,66,64,65,67,72,76,66,50,69,86,76,73,68,87,65,95,43,73,68,54,43,54,49,53,50,53,50,50,48,69,64,43,42,45,49,54,52,52,53,48,53,50,51,51,53,50,50,41,71,76,30,67,68,58,40,48,50,55,52,50,60,59,53,74,79,110